Protein AF-A0AAW2M0W0-F1 (afdb_monomer_lite)

Sequence (135 aa):
MVHFWRYSTPFHSDLHIRTLIPFLILWFTWTQRNAAKYRGVPFSTDSIILEVQRHLRTLYAARTLTSTQWKGDLHRAAVMGFIFRRQVPRAPSIVRWLAPSPSWFKLNTDGSSRSTTTLDHISPRRTSPSGWDSL

pLDDT: mean 79.43, std 19.71, range [38.47, 97.62]

Organism: Sesamum radiatum (NCBI:txid300843)

Secondary structure (DSSP, 8-state):
--GGGSSS-S-PPTT-HHHHHHHHHHHHHHHHHHHHHHH-PPP-HHHHHHHHHHHHHHHHHTT-S-TTTTTTTHHHHHHTT--PPPPPPPPPP----PPPPTT------------------------PPP-----

Foldseek 3Di:
DPPPVVPPDPDADPQAVSPVLVVLLVVLQVVQVCCCVPVVDDDDPVVSVVSSLVVVVVCVVVVVDAVRSCVVNVVVCVVSVHDHDPDDPDDDDDDDDDDDPPVDDDDDDDDDDDPPPPPPDDDDDDDDDDDDDDD

Radius of gyration: 28.22 Å; chains: 1; bounding box: 53×82×75 Å

Structure (mmCIF, N/CA/C/O backbone):
data_AF-A0AAW2M0W0-F1
#
_entry.id   AF-A0AAW2M0W0-F1
#
loop_
_atom_site.group_PDB
_atom_site.id
_atom_site.type_symbol
_atom_site.label_atom_id
_atom_site.label_alt_id
_atom_site.label_comp_id
_atom_site.label_asym_id
_atom_site.label_entity_id
_atom_site.label_seq_id
_atom_site.pdbx_PDB_ins_code
_atom_site.Cartn_x
_atom_site.Cartn_y
_atom_site.Cartn_z
_atom_site.occupancy
_atom_site.B_iso_or_equiv
_atom_site.auth_seq_id
_atom_site.auth_comp_id
_atom_site.auth_asym_id
_atom_site.auth_atom_id
_atom_site.pdbx_PDB_model_num
ATOM 1 N N . MET A 1 1 ? -4.189 23.124 0.158 1.00 39.53 1 MET A N 1
ATOM 2 C CA . MET A 1 1 ? -3.010 22.408 -0.386 1.00 39.53 1 MET A CA 1
ATOM 3 C C . MET A 1 1 ? -3.262 20.894 -0.435 1.00 39.53 1 MET A C 1
ATOM 5 O O . MET A 1 1 ? -2.803 20.183 0.442 1.00 39.53 1 MET A O 1
ATOM 9 N N . VAL A 1 2 ? -4.009 20.378 -1.421 1.00 47.56 2 VAL A N 1
ATOM 10 C CA . VAL A 1 2 ? -4.194 18.908 -1.609 1.00 47.56 2 VAL A CA 1
ATOM 11 C C . VAL A 1 2 ? -4.056 18.493 -3.088 1.00 47.56 2 VAL A C 1
ATOM 13 O O . VAL A 1 2 ? -4.060 17.318 -3.432 1.00 47.56 2 VAL A O 1
ATOM 16 N N . HIS A 1 3 ? -3.866 19.457 -3.993 1.00 42.22 3 HIS A N 1
ATOM 17 C CA . HIS A 1 3 ? -3.886 19.218 -5.438 1.00 42.22 3 HIS A CA 1
ATOM 18 C C . HIS A 1 3 ? -2.561 18.693 -6.021 1.00 42.22 3 HIS A C 1
ATOM 20 O O . HIS A 1 3 ? -2.551 18.180 -7.136 1.00 42.22 3 HIS A O 1
ATOM 26 N N . PHE A 1 4 ? -1.449 18.775 -5.281 1.00 46.59 4 PHE A N 1
ATOM 27 C CA . PHE A 1 4 ? -0.119 18.453 -5.818 1.00 46.59 4 PHE A CA 1
ATOM 28 C C . PHE A 1 4 ? 0.132 16.947 -5.994 1.00 46.59 4 PHE A C 1
ATOM 30 O O . PHE A 1 4 ? 0.982 16.541 -6.780 1.00 46.59 4 PHE A O 1
ATOM 37 N N . TRP A 1 5 ? -0.628 16.100 -5.295 1.00 52.06 5 TRP A N 1
ATOM 38 C CA . TRP A 1 5 ? -0.413 14.650 -5.321 1.00 52.06 5 TRP A CA 1
ATOM 39 C C . TRP A 1 5 ? -1.007 13.946 -6.540 1.00 52.06 5 TRP A C 1
ATOM 41 O O . TRP A 1 5 ? -0.588 12.843 -6.875 1.00 52.06 5 TRP A O 1
ATOM 51 N N . ARG A 1 6 ? -1.974 14.577 -7.214 1.00 49.00 6 ARG A N 1
ATOM 52 C CA . ARG A 1 6 ? -2.700 13.966 -8.334 1.00 49.00 6 ARG A CA 1
ATOM 53 C C . ARG A 1 6 ? -1.963 14.068 -9.674 1.00 49.00 6 ARG A C 1
ATOM 55 O O . ARG A 1 6 ? -2.317 13.348 -10.596 1.00 49.00 6 ARG A O 1
ATOM 62 N N . TYR A 1 7 ? -0.947 14.930 -9.776 1.00 45.31 7 TYR A N 1
ATOM 63 C CA . TYR A 1 7 ? -0.298 15.280 -11.049 1.00 45.31 7 TYR A CA 1
ATOM 64 C C . TYR A 1 7 ? 1.106 14.692 -11.253 1.00 45.31 7 TYR A C 1
ATOM 66 O O . TYR A 1 7 ? 1.713 14.930 -12.292 1.00 45.31 7 TYR A O 1
ATOM 74 N N . SER A 1 8 ? 1.650 13.913 -10.312 1.00 47.97 8 SER A N 1
ATOM 75 C CA . SER A 1 8 ? 3.047 13.451 -10.406 1.00 47.97 8 SER A CA 1
ATOM 76 C C . SER A 1 8 ? 3.257 12.162 -11.215 1.00 47.97 8 SER A C 1
ATOM 78 O O . SER A 1 8 ? 4.395 11.716 -11.339 1.00 47.97 8 SER A O 1
ATOM 80 N N . THR A 1 9 ? 2.206 11.510 -11.719 1.00 53.91 9 THR A N 1
ATOM 81 C CA . THR A 1 9 ? 2.320 10.097 -12.128 1.00 53.91 9 THR A CA 1
ATOM 82 C C . THR A 1 9 ? 1.333 9.724 -13.245 1.00 53.91 9 THR A C 1
ATOM 84 O O . THR A 1 9 ? 0.257 9.198 -12.974 1.00 53.91 9 THR A O 1
ATOM 87 N N . PRO A 1 10 ? 1.698 9.932 -14.524 1.00 53.28 10 PRO A N 1
ATOM 88 C CA . PRO A 1 10 ? 0.838 9.635 -15.680 1.00 53.28 10 PRO A CA 1
ATOM 89 C C . PRO A 1 10 ? 0.619 8.134 -15.971 1.00 53.28 10 PRO A C 1
ATOM 91 O O . PRO A 1 10 ? -0.016 7.788 -16.960 1.00 53.28 10 PRO A O 1
ATOM 94 N N . PHE A 1 11 ? 1.115 7.223 -15.123 1.00 52.69 11 PHE A N 1
ATOM 95 C CA . PHE A 1 11 ? 1.057 5.772 -15.344 1.00 52.69 11 PHE A CA 1
ATOM 96 C C . PHE A 1 11 ? 0.764 5.025 -14.037 1.00 52.69 11 PHE A C 1
ATOM 98 O O . PHE A 1 11 ? 1.660 4.400 -13.460 1.00 52.69 11 PHE A O 1
ATOM 105 N N . HIS A 1 12 ? -0.464 5.116 -13.533 1.00 58.16 12 HIS A N 1
ATOM 106 C CA . HIS A 1 12 ? -0.888 4.314 -12.386 1.00 58.16 12 HIS A CA 1
ATOM 107 C C . HIS A 1 12 ? -1.497 2.991 -12.847 1.00 58.16 12 HIS A C 1
ATOM 109 O O . HIS A 1 12 ? -2.337 2.966 -13.738 1.00 58.16 12 HIS A O 1
ATOM 115 N N . SER A 1 13 ? -1.080 1.895 -12.214 1.00 62.47 13 SER A N 1
ATOM 116 C CA . SER A 1 13 ? -1.893 0.682 -12.149 1.00 62.47 13 SER A CA 1
ATOM 117 C C . SER A 1 13 ? -3.166 0.976 -11.353 1.00 62.47 13 SER A C 1
ATOM 119 O O . SER A 1 13 ? -3.109 1.760 -10.396 1.00 62.47 13 SER A O 1
ATOM 121 N N . ASP A 1 14 ? -4.270 0.296 -11.664 1.00 67.75 14 ASP A N 1
ATOM 122 C CA . ASP A 1 14 ? -5.427 0.250 -10.767 1.00 67.75 14 ASP A CA 1
ATOM 123 C C . ASP A 1 14 ? -4.957 -0.094 -9.336 1.00 67.75 14 ASP A C 1
ATOM 125 O O . ASP A 1 14 ? -4.044 -0.909 -9.149 1.00 67.75 14 ASP A O 1
ATOM 129 N N . LEU A 1 15 ? -5.527 0.580 -8.324 1.00 78.38 15 LEU A N 1
ATOM 130 C CA . LEU A 1 15 ? -5.175 0.429 -6.897 1.00 78.38 15 LEU A CA 1
ATOM 131 C C . LEU A 1 15 ? -3.732 0.822 -6.510 1.00 78.38 15 LEU A C 1
ATOM 133 O O . LEU A 1 15 ? -3.101 0.174 -5.674 1.00 78.38 15 LEU A O 1
ATOM 137 N N . HIS A 1 16 ? -3.196 1.914 -7.059 1.00 89.88 16 HIS A N 1
ATOM 138 C CA . HIS A 1 16 ? -1.901 2.441 -6.611 1.00 89.88 16 HIS A CA 1
ATOM 139 C C . HIS A 1 16 ? -1.875 2.728 -5.096 1.00 89.88 16 HIS A C 1
ATOM 141 O O . HIS A 1 16 ? -2.843 3.244 -4.531 1.00 89.88 16 HIS A O 1
ATOM 147 N N . ILE A 1 17 ? -0.744 2.468 -4.429 1.00 92.00 17 ILE A N 1
ATOM 148 C CA . ILE A 1 17 ? -0.633 2.562 -2.964 1.00 92.00 17 ILE A CA 1
ATOM 149 C C . ILE A 1 17 ? -0.965 3.959 -2.420 1.00 92.00 17 ILE A C 1
ATOM 151 O O . ILE A 1 17 ? -1.603 4.106 -1.377 1.00 92.00 17 ILE A O 1
ATOM 155 N N . ARG A 1 18 ? -0.589 4.990 -3.186 1.00 90.81 18 ARG A N 1
ATOM 156 C CA . ARG A 1 18 ? -0.891 6.407 -2.929 1.00 90.81 18 ARG A CA 1
ATOM 157 C C . ARG A 1 18 ? -2.385 6.713 -2.842 1.00 90.81 18 ARG A C 1
ATOM 159 O O . ARG A 1 18 ? -2.776 7.679 -2.200 1.00 90.81 18 ARG A O 1
ATOM 166 N N . THR A 1 19 ? -3.203 5.889 -3.476 1.00 90.19 19 THR A N 1
ATOM 167 C CA . THR A 1 19 ? -4.658 6.001 -3.478 1.00 90.19 19 THR A CA 1
ATOM 168 C C . THR A 1 19 ? -5.261 5.060 -2.439 1.00 90.19 19 THR A C 1
ATOM 170 O O . THR A 1 19 ? -6.111 5.472 -1.657 1.00 90.19 19 THR A O 1
ATOM 173 N N . LEU A 1 20 ? -4.771 3.819 -2.377 1.00 92.00 20 LEU A N 1
ATOM 174 C CA . LEU A 1 20 ? -5.287 2.783 -1.487 1.00 92.00 20 LEU A CA 1
ATOM 175 C C . LEU A 1 20 ? -5.129 3.134 0.001 1.00 92.00 20 LEU A C 1
ATOM 177 O O . LEU A 1 20 ? -6.087 2.992 0.756 1.00 92.00 20 LEU A O 1
ATOM 181 N N . ILE A 1 21 ? -3.954 3.608 0.434 1.00 93.62 21 ILE A N 1
ATOM 182 C CA . ILE A 1 21 ? -3.701 3.898 1.857 1.00 93.62 21 ILE A CA 1
ATOM 183 C C . ILE A 1 21 ? -4.683 4.948 2.410 1.00 93.62 21 ILE A C 1
ATOM 185 O O . ILE A 1 21 ? -5.323 4.657 3.421 1.00 93.62 21 ILE A O 1
ATOM 189 N N . PRO A 1 22 ? -4.871 6.126 1.777 1.00 94.50 22 PRO A N 1
ATOM 190 C CA . PRO A 1 22 ? -5.861 7.099 2.239 1.00 94.50 22 PRO A CA 1
ATOM 191 C C . PRO A 1 22 ? -7.283 6.536 2.339 1.00 94.50 22 PRO A C 1
ATOM 193 O O . PRO A 1 22 ? -7.977 6.819 3.315 1.00 94.50 22 PRO A O 1
ATOM 196 N N . PHE A 1 23 ? -7.708 5.709 1.375 1.00 95.19 23 PHE A N 1
ATOM 197 C CA . PHE A 1 23 ? -9.027 5.073 1.416 1.00 95.19 23 PHE A CA 1
ATOM 198 C C . PHE A 1 23 ? -9.170 4.112 2.598 1.00 95.19 23 PHE A C 1
ATOM 200 O O . PHE A 1 23 ? -10.178 4.168 3.302 1.00 95.19 23 PHE A O 1
ATOM 207 N N . LEU A 1 24 ? -8.159 3.279 2.863 1.00 96.38 24 LEU A N 1
ATOM 208 C CA . LEU A 1 24 ? -8.166 2.375 4.016 1.00 96.38 24 LEU A CA 1
ATOM 209 C C . LEU A 1 24 ? -8.189 3.147 5.340 1.00 96.38 24 LEU A C 1
ATOM 211 O O . LEU A 1 24 ? -8.961 2.799 6.232 1.00 96.38 24 LEU A O 1
ATOM 215 N N . ILE A 1 25 ? -7.402 4.221 5.463 1.00 96.94 25 ILE A N 1
ATOM 216 C CA . ILE A 1 25 ? -7.405 5.076 6.660 1.00 96.94 25 ILE A CA 1
ATOM 217 C C . ILE A 1 25 ? -8.804 5.648 6.898 1.00 96.94 25 ILE A C 1
ATOM 219 O O . ILE A 1 25 ? -9.325 5.545 8.009 1.00 96.94 25 ILE A O 1
ATOM 223 N N . LEU A 1 26 ? -9.436 6.213 5.865 1.00 97.62 26 LEU A N 1
ATOM 224 C CA . LEU A 1 26 ? -10.780 6.777 5.979 1.00 97.62 26 LEU A CA 1
ATOM 225 C C . LEU A 1 26 ? -11.806 5.707 6.376 1.00 97.62 26 LEU A C 1
ATOM 227 O O . LEU A 1 26 ? -12.607 5.928 7.284 1.00 97.62 26 LEU A O 1
ATOM 231 N N . TRP A 1 27 ? -11.743 4.536 5.739 1.00 97.50 27 TRP A N 1
ATOM 232 C CA . TRP A 1 27 ? -12.631 3.409 6.012 1.00 97.50 27 TRP A CA 1
ATOM 233 C C . TRP A 1 27 ? -12.540 2.923 7.464 1.00 97.50 27 TRP A C 1
ATOM 235 O O . TRP A 1 27 ? -13.558 2.815 8.156 1.00 97.50 27 TRP A O 1
ATOM 245 N N . PHE A 1 28 ? -11.331 2.663 7.966 1.00 97.31 28 PHE A N 1
ATOM 246 C CA . PHE A 1 28 ? -11.143 2.168 9.331 1.00 97.31 28 PHE A CA 1
ATOM 247 C C . PHE A 1 28 ? -11.401 3.246 10.387 1.00 97.31 28 PHE A C 1
ATOM 249 O O . PHE A 1 28 ? -11.938 2.934 11.450 1.00 97.31 28 PHE A O 1
ATOM 256 N N . THR A 1 29 ? -11.130 4.517 10.076 1.00 97.12 29 THR A N 1
ATOM 257 C CA . THR A 1 29 ? -11.529 5.648 10.930 1.00 97.12 29 THR A CA 1
ATOM 258 C C . THR A 1 29 ? -13.045 5.709 11.077 1.00 97.12 29 THR A C 1
ATOM 260 O O . THR A 1 29 ? -13.562 5.801 12.191 1.00 97.12 29 THR A O 1
ATOM 263 N N . TRP A 1 30 ? -13.773 5.620 9.961 1.00 97.19 30 TRP A N 1
ATOM 264 C CA . TRP A 1 30 ? -15.233 5.606 9.964 1.00 97.19 30 TRP A CA 1
ATOM 265 C C . TRP A 1 30 ? -15.785 4.404 10.740 1.00 97.19 30 TRP A C 1
ATOM 267 O O . TRP A 1 30 ? -16.664 4.560 11.589 1.00 97.19 30 TRP A O 1
ATOM 277 N N . THR A 1 31 ? -15.211 3.220 10.516 1.00 96.44 31 THR A N 1
ATOM 278 C CA . THR A 1 31 ? -15.613 1.978 11.189 1.00 96.44 31 THR A CA 1
ATOM 279 C C . THR A 1 31 ? -15.442 2.078 12.705 1.00 96.44 31 THR A C 1
ATOM 281 O O . THR A 1 31 ? -16.3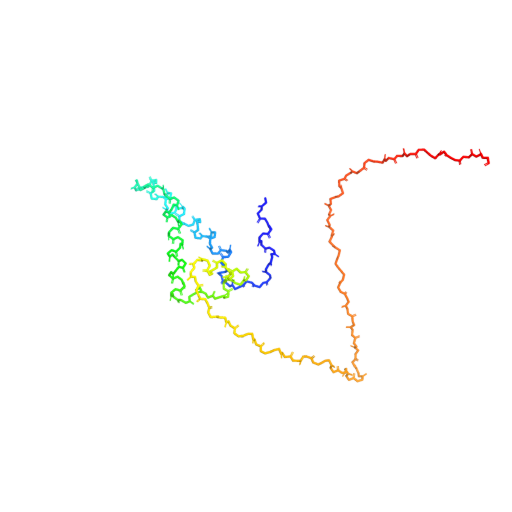81 1.791 13.449 1.00 96.44 31 THR A O 1
ATOM 284 N N . GLN A 1 32 ? -14.283 2.542 13.184 1.00 95.94 32 GLN A N 1
ATOM 285 C CA . GLN A 1 32 ? -14.048 2.704 14.620 1.00 95.94 32 GLN A CA 1
ATOM 286 C C . GLN A 1 32 ? -14.902 3.804 15.240 1.00 95.94 32 GLN A C 1
ATOM 288 O O . GLN A 1 32 ? -15.439 3.615 16.328 1.00 95.94 32 GLN A O 1
ATOM 293 N N . ARG A 1 33 ? -15.095 4.934 14.551 1.00 95.94 33 ARG A N 1
ATOM 294 C CA . ARG A 1 33 ? -15.986 5.997 15.032 1.00 95.94 33 ARG A CA 1
ATOM 295 C C . ARG A 1 33 ? -17.413 5.477 15.230 1.00 95.94 33 ARG A C 1
ATOM 297 O O . ARG A 1 33 ? -18.052 5.811 16.226 1.00 95.94 33 ARG A O 1
ATOM 304 N N . ASN A 1 34 ? -17.907 4.642 14.317 1.00 96.25 34 ASN A N 1
ATOM 305 C CA . ASN A 1 34 ? -19.217 4.008 14.462 1.00 96.25 34 ASN A CA 1
ATOM 306 C C . ASN A 1 34 ? -19.251 2.990 15.605 1.00 96.25 34 ASN A C 1
ATOM 308 O O . ASN A 1 34 ? -20.227 2.954 16.352 1.00 96.25 34 ASN A O 1
ATOM 312 N N . ALA A 1 35 ? -18.196 2.194 15.780 1.00 94.88 35 ALA A N 1
ATOM 313 C CA . ALA A 1 35 ? -18.093 1.273 16.909 1.00 94.88 35 ALA A CA 1
ATOM 314 C C . ALA A 1 35 ? -18.088 2.018 18.257 1.00 94.88 35 ALA A C 1
ATOM 316 O O . ALA A 1 35 ? -18.790 1.610 19.179 1.00 94.88 35 ALA A O 1
ATOM 317 N N . ALA A 1 36 ? -17.394 3.152 18.350 1.00 94.94 36 ALA A N 1
ATOM 318 C CA . ALA A 1 36 ? -17.410 3.999 19.538 1.00 94.94 36 ALA A CA 1
ATOM 319 C C . ALA A 1 36 ? -18.791 4.593 19.813 1.00 94.94 36 ALA A C 1
ATOM 321 O O . ALA A 1 36 ? -19.281 4.525 20.937 1.00 94.94 36 ALA A O 1
ATOM 322 N N . LYS A 1 37 ? -19.461 5.109 18.776 1.00 95.56 37 LYS A N 1
ATOM 323 C CA . LYS A 1 37 ? -20.779 5.734 18.919 1.00 95.56 37 LYS A CA 1
ATOM 324 C C . LYS A 1 37 ? -21.883 4.743 19.297 1.00 95.56 37 LYS A C 1
ATOM 326 O O . LYS A 1 37 ? -22.744 5.086 20.097 1.00 95.56 37 LYS A O 1
ATOM 331 N N . TYR A 1 38 ? -21.893 3.555 18.692 1.00 96.38 38 TYR A N 1
ATOM 332 C CA . TYR A 1 38 ? -23.038 2.638 18.777 1.00 96.38 38 TYR A CA 1
ATOM 333 C C . TYR A 1 38 ? -22.770 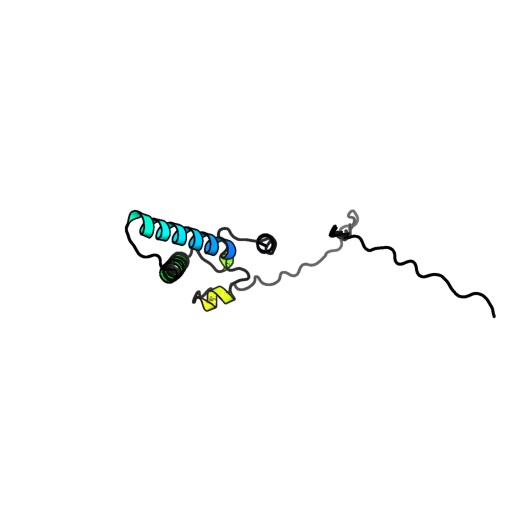1.358 19.573 1.00 96.38 38 TYR A C 1
ATOM 335 O O . TYR A 1 38 ? -23.711 0.632 19.874 1.00 96.38 38 TYR A O 1
ATOM 343 N N . ARG A 1 39 ? -21.507 1.041 19.883 1.00 93.81 39 ARG A N 1
ATOM 344 C CA . ARG A 1 39 ? -21.118 -0.206 20.568 1.00 93.81 39 ARG A CA 1
ATOM 345 C C . ARG A 1 39 ? -20.246 0.029 21.804 1.00 93.81 39 ARG A C 1
ATOM 347 O O . ARG A 1 39 ? -19.818 -0.941 22.416 1.00 93.81 39 ARG A O 1
ATOM 354 N N . GLY A 1 40 ? -19.951 1.286 22.149 1.00 92.06 40 GLY A N 1
ATOM 355 C CA . GLY A 1 40 ? -19.124 1.640 23.309 1.00 92.06 40 GLY A CA 1
ATOM 356 C C . GLY A 1 40 ? -17.660 1.196 23.208 1.00 92.06 40 GLY A C 1
ATOM 357 O O . GLY A 1 40 ? -16.963 1.166 24.217 1.00 92.06 40 GLY A O 1
ATOM 358 N N . VAL A 1 41 ? -17.180 0.834 22.013 1.00 92.50 41 VAL A N 1
ATOM 359 C CA . VAL A 1 41 ? -15.786 0.409 21.806 1.00 92.50 41 VAL A CA 1
ATOM 360 C C . VAL A 1 41 ? -14.877 1.643 21.776 1.00 92.50 41 VAL A C 1
ATOM 362 O O . VAL A 1 41 ? -15.160 2.567 21.015 1.00 92.50 41 VAL A O 1
ATOM 365 N N . PRO A 1 42 ? -13.777 1.696 22.543 1.00 90.69 42 PRO A N 1
ATOM 366 C CA . PRO A 1 42 ? -12.894 2.856 22.540 1.00 90.69 42 PRO A CA 1
ATOM 367 C C . PRO A 1 42 ? -12.266 3.087 21.159 1.00 90.69 42 PRO A C 1
ATOM 369 O O . PRO A 1 42 ? -11.857 2.150 20.474 1.00 90.69 42 PRO A O 1
ATOM 372 N N . PHE A 1 43 ? -12.174 4.356 20.760 1.00 94.88 43 PHE A N 1
ATOM 373 C CA . PHE A 1 43 ? -11.479 4.761 19.541 1.00 94.88 43 PHE A CA 1
ATOM 374 C C . PHE A 1 43 ? -9.964 4.729 19.773 1.00 94.88 43 PHE A C 1
ATOM 376 O O . PHE A 1 43 ? -9.478 5.337 20.726 1.00 94.88 43 PHE A O 1
ATOM 383 N N . SER A 1 44 ? -9.214 4.066 18.890 1.00 95.12 44 SER A N 1
ATOM 384 C CA . SER A 1 44 ? -7.754 3.994 18.967 1.00 95.12 44 SER A CA 1
ATOM 385 C C . SER A 1 44 ? -7.103 4.134 17.594 1.00 95.12 44 SER A C 1
ATOM 387 O O . SER A 1 44 ? -7.316 3.322 16.687 1.00 95.12 44 SER A O 1
ATOM 389 N N . THR A 1 45 ? -6.246 5.148 17.462 1.00 95.00 45 THR A N 1
ATOM 390 C CA . THR A 1 45 ? -5.443 5.385 16.255 1.00 95.00 45 THR A CA 1
ATOM 391 C C . THR A 1 45 ? -4.486 4.226 15.980 1.00 95.00 45 THR A C 1
ATOM 393 O O . THR A 1 45 ? -4.352 3.816 14.829 1.00 95.00 45 THR A O 1
ATOM 396 N N . ASP A 1 46 ? -3.887 3.633 17.017 1.00 96.62 46 ASP A N 1
ATOM 397 C CA . ASP A 1 46 ? -2.992 2.479 16.867 1.00 96.62 46 ASP A CA 1
ATOM 398 C C . ASP A 1 46 ? -3.732 1.278 16.282 1.00 96.62 46 ASP A C 1
ATOM 400 O O . ASP A 1 46 ? -3.227 0.589 15.393 1.00 96.62 46 ASP A O 1
ATOM 404 N N . SER A 1 47 ? -4.977 1.067 16.713 1.00 95.06 47 SER A N 1
ATOM 405 C CA . SER A 1 47 ? -5.831 0.030 16.144 1.00 95.06 47 SER A CA 1
ATOM 406 C C . SER A 1 47 ? -6.151 0.305 14.669 1.00 95.06 47 SER A C 1
ATOM 408 O O . SER A 1 47 ? -6.165 -0.632 13.879 1.00 95.06 47 SER A O 1
ATOM 410 N N . ILE A 1 48 ? -6.338 1.566 14.254 1.00 96.69 48 ILE A N 1
ATOM 411 C CA . ILE A 1 48 ? -6.522 1.916 12.830 1.00 96.69 48 ILE A CA 1
ATOM 412 C C . ILE A 1 48 ? -5.261 1.579 12.030 1.00 96.69 48 ILE A C 1
ATOM 414 O O . ILE A 1 48 ? -5.355 0.946 10.980 1.00 96.69 48 ILE A O 1
ATOM 418 N N . ILE A 1 49 ? -4.082 1.973 12.523 1.00 96.06 49 ILE A N 1
ATOM 419 C CA . ILE A 1 49 ? -2.798 1.691 11.864 1.00 96.06 49 ILE A CA 1
ATOM 420 C C . ILE A 1 49 ? -2.614 0.180 11.694 1.00 96.06 49 ILE A C 1
ATOM 422 O O . ILE A 1 49 ? -2.264 -0.280 10.604 1.00 96.06 49 ILE A O 1
ATOM 426 N N . LEU A 1 50 ? -2.897 -0.594 12.742 1.00 96.19 50 LEU A N 1
ATOM 427 C CA . LEU A 1 50 ? -2.787 -2.047 12.721 1.00 96.19 50 LEU A CA 1
ATOM 428 C C . LEU A 1 50 ? -3.752 -2.686 11.713 1.00 96.19 50 LEU A C 1
ATOM 430 O O . LEU A 1 50 ? -3.343 -3.576 10.972 1.00 96.19 50 LEU A O 1
ATOM 434 N N . GLU A 1 51 ? -5.001 -2.224 11.640 1.00 97.12 51 GLU A N 1
ATOM 435 C CA . GLU A 1 51 ? -5.983 -2.712 10.663 1.00 97.12 51 GLU A CA 1
ATOM 436 C C . GLU A 1 51 ? -5.575 -2.388 9.221 1.00 97.12 51 GLU A C 1
ATOM 438 O O . GLU A 1 51 ? -5.628 -3.260 8.352 1.00 97.12 51 GLU A O 1
ATOM 443 N N . VAL A 1 52 ? -5.061 -1.180 8.962 1.00 97.12 52 VAL A N 1
ATOM 444 C CA . VAL A 1 52 ? -4.503 -0.822 7.648 1.00 97.12 52 VAL A CA 1
ATOM 445 C C . VAL A 1 52 ? -3.341 -1.752 7.290 1.00 97.12 52 VAL A C 1
ATOM 447 O O . VAL A 1 52 ? -3.317 -2.317 6.196 1.00 97.12 52 VAL A O 1
ATOM 450 N N . GLN A 1 53 ? -2.393 -1.963 8.208 1.00 96.25 53 GLN A N 1
ATOM 451 C CA . GLN A 1 53 ? -1.252 -2.855 7.982 1.00 96.25 53 GLN A CA 1
ATOM 452 C C . GLN A 1 53 ? -1.688 -4.304 7.742 1.00 96.25 53 GLN A C 1
ATOM 454 O O . GLN A 1 53 ? -1.180 -4.948 6.822 1.00 96.25 53 GLN A O 1
ATOM 459 N N . ARG A 1 54 ? -2.638 -4.818 8.533 1.00 96.88 54 ARG A N 1
ATOM 460 C CA . ARG A 1 54 ? -3.222 -6.156 8.354 1.00 96.88 54 ARG A CA 1
ATOM 461 C C . ARG A 1 54 ? -3.853 -6.289 6.978 1.00 96.88 54 ARG A C 1
ATOM 463 O O . ARG A 1 54 ? -3.541 -7.237 6.266 1.00 96.88 54 ARG A O 1
ATOM 470 N N . HIS A 1 55 ? -4.662 -5.316 6.568 1.00 96.69 55 HIS A N 1
ATOM 471 C CA . HIS A 1 55 ? -5.325 -5.342 5.271 1.00 96.69 55 HIS A CA 1
ATOM 472 C C . HIS A 1 55 ? -4.318 -5.340 4.111 1.00 96.69 55 HIS A C 1
ATOM 474 O O . HIS A 1 55 ? -4.422 -6.156 3.196 1.00 96.69 55 HIS A O 1
ATOM 480 N N . LEU A 1 56 ? -3.283 -4.493 4.176 1.00 96.06 56 LEU A N 1
ATOM 481 C CA . LEU A 1 56 ? -2.207 -4.481 3.180 1.00 96.06 56 LEU A CA 1
ATOM 482 C C . LEU A 1 56 ? -1.452 -5.818 3.125 1.00 96.06 56 LEU A C 1
ATOM 484 O O . LEU A 1 56 ? -1.152 -6.306 2.035 1.00 96.06 56 LEU A O 1
ATOM 488 N N . ARG A 1 57 ? -1.178 -6.442 4.278 1.00 96.06 57 ARG A N 1
ATOM 489 C CA . ARG A 1 57 ? -0.549 -7.772 4.348 1.00 96.06 57 ARG A CA 1
ATOM 490 C C . ARG A 1 57 ? -1.430 -8.858 3.744 1.00 96.06 57 ARG A C 1
ATOM 492 O O . ARG A 1 57 ? -0.908 -9.701 3.023 1.00 96.06 57 ARG A O 1
ATOM 499 N N . THR A 1 58 ? -2.740 -8.814 3.969 1.00 96.50 58 THR A N 1
ATOM 500 C CA . THR A 1 58 ? -3.691 -9.740 3.343 1.00 96.50 58 THR A CA 1
ATOM 501 C C . THR A 1 58 ? -3.687 -9.593 1.824 1.00 96.50 58 THR A C 1
ATOM 503 O O . THR A 1 58 ? -3.570 -10.591 1.118 1.00 96.50 58 THR A O 1
ATOM 506 N N . LEU A 1 59 ? -3.729 -8.362 1.300 1.00 94.62 59 LEU A N 1
ATOM 507 C CA . LEU A 1 59 ? -3.658 -8.113 -0.146 1.00 94.62 59 LEU A CA 1
ATOM 508 C C . LEU A 1 59 ? -2.330 -8.573 -0.757 1.00 94.62 59 LEU A C 1
ATOM 510 O O . LEU A 1 59 ? -2.300 -9.080 -1.879 1.00 94.62 59 LEU A O 1
ATOM 514 N N . TYR A 1 60 ? -1.232 -8.404 -0.023 1.00 94.56 60 TYR A N 1
ATOM 515 C CA . TYR A 1 60 ? 0.081 -8.895 -0.424 1.00 94.56 60 TYR A CA 1
ATOM 516 C C . TYR A 1 60 ? 0.132 -10.431 -0.447 1.00 94.56 60 TYR A C 1
ATOM 518 O O . TYR A 1 60 ? 0.551 -11.015 -1.446 1.00 94.56 60 TYR A O 1
ATOM 526 N N . ALA A 1 61 ? -0.363 -11.094 0.602 1.00 94.88 61 ALA A N 1
ATOM 527 C CA . ALA A 1 61 ? -0.441 -12.553 0.677 1.00 94.88 61 ALA A CA 1
ATOM 528 C C . ALA A 1 61 ? -1.337 -13.146 -0.426 1.00 94.88 61 ALA A C 1
ATOM 530 O O . ALA A 1 61 ? -0.993 -14.166 -1.021 1.00 94.88 61 ALA A O 1
ATOM 531 N N . ALA A 1 62 ? -2.434 -12.461 -0.763 1.00 94.88 62 ALA A N 1
ATOM 532 C CA . ALA A 1 62 ? -3.334 -12.813 -1.861 1.00 94.88 62 ALA A CA 1
ATOM 533 C C . ALA A 1 62 ? -2.757 -12.526 -3.262 1.00 94.88 62 ALA A C 1
ATOM 535 O O . ALA A 1 62 ? -3.404 -12.825 -4.261 1.00 94.88 62 ALA A O 1
ATOM 536 N N . ARG A 1 63 ? -1.544 -11.957 -3.358 1.00 91.00 63 ARG A N 1
ATOM 537 C CA . ARG A 1 63 ? -0.878 -11.539 -4.608 1.00 91.00 63 ARG A CA 1
ATOM 538 C C . ARG A 1 63 ? -1.622 -10.462 -5.408 1.00 91.00 63 ARG A C 1
ATOM 540 O O . ARG A 1 63 ? -1.284 -10.225 -6.564 1.00 91.00 63 ARG A O 1
ATOM 547 N N . THR A 1 64 ? -2.573 -9.764 -4.791 1.00 90.94 64 THR A N 1
ATOM 548 C CA . THR A 1 64 ? -3.274 -8.614 -5.389 1.00 90.94 64 THR A CA 1
ATOM 549 C C . THR A 1 64 ? -2.414 -7.354 -5.331 1.00 90.94 64 THR A C 1
ATOM 551 O O . THR A 1 64 ? -2.436 -6.531 -6.244 1.00 90.94 64 THR A O 1
ATOM 554 N N . LEU A 1 65 ? -1.628 -7.204 -4.260 1.00 90.81 65 LEU A N 1
ATOM 555 C CA . LEU A 1 65 ? -0.699 -6.093 -4.085 1.00 90.81 65 LEU A CA 1
ATOM 556 C C . LEU A 1 65 ? 0.702 -6.502 -4.557 1.00 90.81 65 LEU A C 1
ATOM 558 O O . LEU A 1 65 ? 1.440 -7.176 -3.839 1.00 90.81 65 LEU A O 1
ATOM 562 N N . THR A 1 66 ? 1.071 -6.090 -5.768 1.00 90.62 66 THR A N 1
ATOM 563 C CA . THR A 1 66 ? 2.357 -6.407 -6.411 1.00 90.62 66 THR A CA 1
ATOM 564 C C . THR A 1 66 ? 3.250 -5.169 -6.514 1.00 90.62 66 THR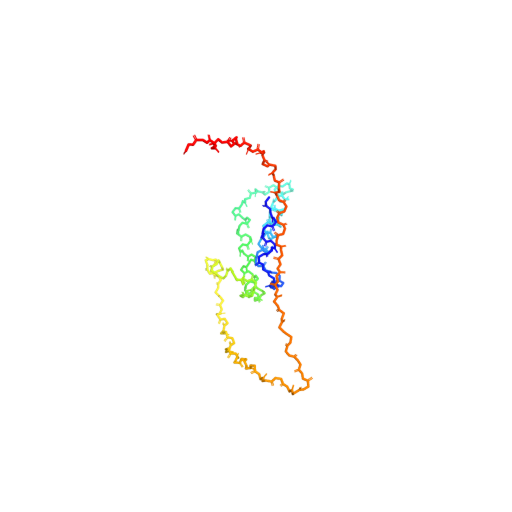 A C 1
ATOM 566 O O . THR A 1 66 ? 2.833 -4.060 -6.188 1.00 90.62 66 THR A O 1
ATOM 569 N N . SER A 1 67 ? 4.482 -5.314 -7.015 1.00 90.06 67 SER A N 1
ATOM 570 C CA . SER A 1 67 ? 5.411 -4.184 -7.189 1.00 90.06 67 SER A CA 1
ATOM 571 C C . SER A 1 67 ? 4.872 -3.058 -8.075 1.00 90.06 67 SER A C 1
ATOM 573 O O . SER A 1 67 ? 5.363 -1.935 -7.985 1.00 90.06 67 SER A O 1
ATOM 575 N N . THR A 1 68 ? 3.891 -3.335 -8.941 1.00 88.25 68 THR A N 1
ATOM 576 C CA . THR A 1 68 ? 3.308 -2.332 -9.844 1.00 88.25 68 THR A CA 1
ATOM 577 C C . THR A 1 68 ? 2.512 -1.277 -9.077 1.00 88.25 68 THR A C 1
ATOM 579 O O . THR A 1 68 ? 2.678 -0.089 -9.349 1.00 88.25 68 THR A O 1
ATOM 582 N N . GLN A 1 69 ? 1.755 -1.678 -8.049 1.00 90.38 69 GLN A N 1
ATOM 583 C CA . GLN A 1 69 ? 1.008 -0.763 -7.178 1.00 90.38 69 GLN A CA 1
ATOM 584 C C . GLN A 1 69 ? 1.914 0.120 -6.306 1.00 90.38 69 GLN A C 1
ATOM 586 O O . GLN A 1 69 ? 1.457 1.133 -5.777 1.00 90.38 69 GLN A O 1
ATOM 591 N N . TRP A 1 70 ? 3.191 -0.247 -6.174 1.00 89.94 70 TRP A N 1
ATOM 592 C CA . TRP A 1 70 ? 4.220 0.479 -5.423 1.00 89.94 70 TRP A CA 1
ATOM 593 C C . TRP A 1 70 ? 5.217 1.211 -6.330 1.00 89.94 70 TRP A C 1
ATOM 595 O O . TRP A 1 70 ? 6.303 1.586 -5.880 1.00 89.94 70 TRP A O 1
ATOM 605 N N . LYS A 1 71 ? 4.909 1.396 -7.619 1.00 87.25 71 LYS A N 1
ATOM 606 C CA . LYS A 1 71 ? 5.817 2.053 -8.567 1.00 87.25 71 LYS A CA 1
ATOM 607 C C . LYS A 1 71 ? 6.179 3.464 -8.081 1.00 87.25 71 LYS A C 1
ATOM 609 O O . LYS A 1 71 ? 5.318 4.305 -7.873 1.00 87.25 71 LYS A O 1
ATOM 614 N N . GLY A 1 72 ? 7.477 3.723 -7.907 1.00 86.25 72 GLY A N 1
ATOM 615 C CA . GLY A 1 72 ? 7.984 4.985 -7.347 1.00 86.25 72 GLY A CA 1
ATOM 616 C C . GLY A 1 72 ? 7.986 5.061 -5.813 1.00 86.25 72 GLY A C 1
ATOM 617 O O . GLY A 1 72 ? 8.565 5.990 -5.263 1.00 86.25 72 GLY A O 1
ATOM 618 N N . ASP A 1 73 ? 7.419 4.068 -5.120 1.00 89.88 73 ASP A N 1
ATOM 619 C CA . ASP A 1 73 ? 7.339 3.984 -3.654 1.00 89.88 73 ASP A CA 1
ATOM 620 C C . ASP A 1 73 ? 7.878 2.643 -3.098 1.00 89.88 73 ASP A C 1
ATOM 622 O O . ASP A 1 73 ? 7.643 2.303 -1.939 1.00 89.88 73 ASP A O 1
ATOM 626 N N . LEU A 1 74 ? 8.637 1.875 -3.892 1.00 90.31 74 LEU A N 1
ATOM 627 C CA . LEU A 1 74 ? 9.166 0.555 -3.503 1.00 90.31 74 LEU A CA 1
ATOM 628 C C . LEU A 1 74 ? 10.007 0.582 -2.218 1.00 90.31 74 LEU A C 1
ATOM 630 O O . LEU A 1 74 ? 9.933 -0.352 -1.423 1.00 90.31 74 LEU A O 1
ATOM 634 N N . HIS A 1 75 ? 10.766 1.656 -1.978 1.00 90.56 75 HIS A N 1
ATOM 635 C CA . HIS A 1 75 ? 11.532 1.811 -0.738 1.00 90.56 75 HIS A CA 1
ATOM 636 C C . HIS A 1 75 ? 10.620 1.826 0.500 1.00 90.56 75 HIS A C 1
ATOM 638 O O . HIS A 1 75 ? 10.924 1.180 1.499 1.00 90.56 75 HIS A O 1
ATOM 644 N N . ARG A 1 76 ? 9.454 2.483 0.417 1.00 91.38 76 ARG A N 1
ATOM 645 C CA . ARG A 1 76 ? 8.466 2.495 1.509 1.00 91.38 76 ARG A CA 1
ATOM 646 C C . ARG A 1 76 ? 7.885 1.106 1.742 1.00 91.38 76 ARG A C 1
ATOM 648 O O . ARG A 1 76 ? 7.668 0.717 2.884 1.00 91.38 76 ARG A O 1
ATOM 655 N N . ALA A 1 77 ? 7.660 0.357 0.665 1.00 93.19 77 ALA A N 1
ATOM 656 C CA . ALA A 1 77 ? 7.193 -1.016 0.764 1.00 93.19 77 ALA A CA 1
ATOM 657 C C . ALA A 1 77 ? 8.200 -1.905 1.510 1.00 93.19 77 ALA A C 1
ATOM 659 O O . ALA A 1 77 ? 7.807 -2.659 2.396 1.00 93.19 77 ALA A O 1
ATOM 660 N N . ALA A 1 78 ? 9.495 -1.750 1.211 1.00 92.31 78 ALA A N 1
ATOM 661 C CA . ALA A 1 78 ? 10.567 -2.475 1.887 1.00 92.31 78 ALA A CA 1
ATOM 662 C C . ALA A 1 78 ? 10.637 -2.146 3.388 1.00 92.31 78 ALA A C 1
ATOM 664 O O . ALA A 1 78 ? 10.733 -3.060 4.201 1.00 92.31 78 ALA A O 1
ATOM 665 N N . VAL A 1 79 ? 10.503 -0.867 3.769 1.00 93.38 79 VAL A N 1
ATOM 666 C CA . VAL A 1 79 ? 10.430 -0.445 5.185 1.00 93.38 79 VAL A CA 1
ATOM 667 C C . VAL A 1 79 ? 9.237 -1.085 5.909 1.00 93.38 79 VAL A C 1
ATOM 669 O O . VAL A 1 79 ? 9.3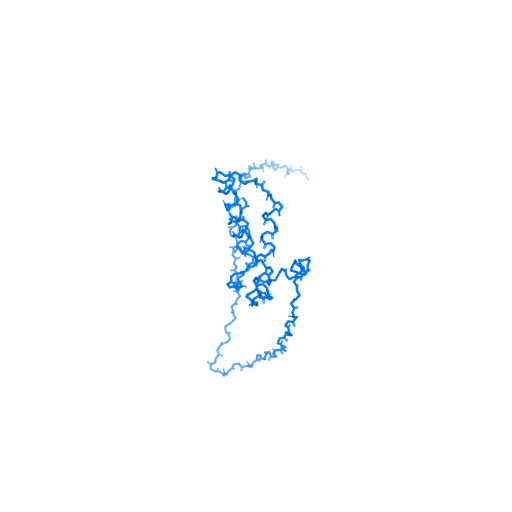32 -1.420 7.084 1.00 93.38 79 VAL A O 1
ATOM 672 N N . MET A 1 80 ? 8.125 -1.316 5.206 1.00 90.56 80 MET A N 1
ATOM 673 C CA . MET A 1 80 ? 6.955 -2.029 5.739 1.00 90.56 80 MET A CA 1
ATOM 674 C C . MET A 1 80 ? 7.082 -3.564 5.712 1.00 90.56 80 MET A C 1
ATOM 676 O O . MET A 1 80 ? 6.149 -4.256 6.124 1.00 90.56 80 MET A O 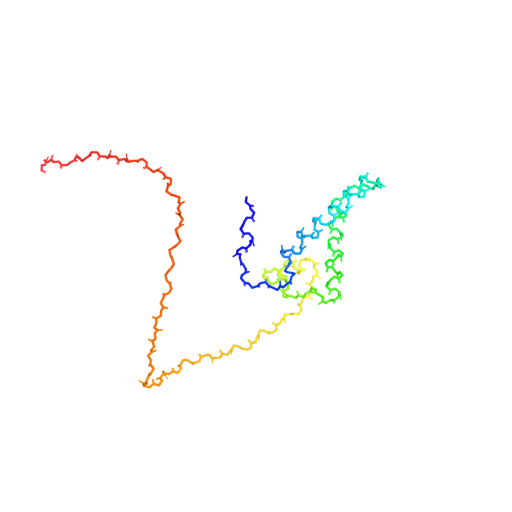1
ATOM 680 N N . GLY A 1 81 ? 8.213 -4.104 5.249 1.00 92.75 81 GLY A N 1
ATOM 681 C CA . GLY A 1 81 ? 8.478 -5.542 5.187 1.00 92.75 81 GLY A CA 1
ATOM 682 C C . GLY A 1 81 ? 7.914 -6.248 3.950 1.00 92.75 81 GLY A C 1
ATOM 683 O O . GLY A 1 81 ? 7.875 -7.477 3.918 1.00 92.75 81 GLY A O 1
ATOM 684 N N . PHE A 1 82 ? 7.477 -5.512 2.923 1.00 94.25 82 PHE A N 1
ATOM 685 C CA . PHE A 1 82 ? 7.047 -6.106 1.656 1.00 94.25 82 PHE A CA 1
ATOM 686 C C . PHE A 1 82 ? 8.250 -6.375 0.751 1.00 94.25 82 PHE A C 1
ATOM 688 O O . PHE A 1 82 ? 9.006 -5.463 0.411 1.00 94.25 82 PHE A O 1
ATOM 695 N N . ILE A 1 83 ? 8.408 -7.631 0.328 1.00 92.25 83 ILE A N 1
ATOM 696 C CA . ILE A 1 83 ? 9.538 -8.073 -0.494 1.00 92.25 83 ILE A CA 1
ATOM 697 C C . ILE A 1 83 ? 9.039 -8.397 -1.896 1.00 92.25 83 ILE A C 1
ATOM 699 O O . ILE A 1 83 ? 8.469 -9.454 -2.154 1.00 92.25 83 ILE A O 1
ATOM 703 N N . PHE A 1 84 ? 9.307 -7.504 -2.841 1.00 89.75 84 PHE A N 1
ATOM 704 C CA . PHE A 1 84 ? 8.997 -7.758 -4.241 1.00 89.75 84 PHE A CA 1
ATOM 705 C C . PHE A 1 84 ? 10.226 -8.257 -4.988 1.00 89.75 84 PHE A C 1
ATOM 707 O O . PHE A 1 84 ? 11.317 -7.700 -4.864 1.00 89.75 84 PHE A O 1
ATOM 714 N N . ARG A 1 85 ? 10.044 -9.279 -5.829 1.00 83.62 85 ARG A N 1
ATOM 715 C CA . ARG A 1 85 ? 11.083 -9.663 -6.786 1.00 83.62 85 ARG A CA 1
ATOM 716 C C . ARG A 1 85 ? 11.305 -8.504 -7.749 1.00 83.62 85 ARG A C 1
ATOM 718 O O . ARG A 1 85 ? 10.358 -8.022 -8.371 1.00 83.62 85 ARG A O 1
ATOM 725 N N . ARG A 1 86 ? 12.560 -8.072 -7.887 1.00 72.31 86 ARG A N 1
ATOM 726 C CA . ARG A 1 86 ? 12.933 -7.083 -8.897 1.00 72.31 86 ARG A CA 1
ATOM 727 C C . ARG A 1 86 ? 12.599 -7.668 -10.264 1.00 72.31 86 ARG A C 1
ATOM 729 O O . ARG A 1 86 ? 13.167 -8.689 -10.646 1.00 72.31 86 ARG A O 1
ATOM 736 N N . GLN A 1 87 ? 11.675 -7.040 -10.987 1.00 70.25 87 GLN A N 1
ATOM 737 C CA . GLN A 1 87 ? 11.471 -7.395 -12.385 1.00 70.25 87 GLN A CA 1
ATOM 738 C C . GLN A 1 87 ? 12.761 -7.066 -13.132 1.00 70.25 87 GLN A C 1
ATOM 740 O O . GLN A 1 87 ? 13.285 -5.955 -13.023 1.00 70.25 87 GLN A O 1
ATOM 745 N N . VAL A 1 88 ? 13.313 -8.057 -13.828 1.00 74.19 88 VAL A N 1
ATOM 746 C CA . VAL A 1 88 ? 14.465 -7.837 -14.699 1.00 74.19 88 VAL A CA 1
ATOM 747 C C . VAL A 1 88 ? 13.999 -6.857 -15.778 1.00 74.19 88 VAL A C 1
ATOM 749 O O . VAL A 1 88 ? 12.991 -7.142 -16.433 1.00 74.19 88 VAL A O 1
ATOM 752 N N . PRO A 1 89 ? 14.649 -5.686 -15.933 1.00 71.12 89 PRO A N 1
ATOM 753 C CA . PRO A 1 89 ? 14.290 -4.773 -17.001 1.00 71.12 89 PRO A CA 1
ATOM 754 C C . PRO A 1 89 ? 14.369 -5.528 -18.322 1.00 71.12 89 PRO A C 1
ATOM 756 O O . PRO A 1 89 ? 15.299 -6.310 -18.539 1.00 71.12 89 PRO A O 1
ATOM 759 N N . ARG A 1 90 ? 13.394 -5.305 -19.205 1.00 76.00 90 ARG A N 1
ATOM 760 C CA . ARG A 1 90 ? 13.482 -5.834 -20.564 1.00 76.00 90 ARG A CA 1
ATOM 761 C C . ARG A 1 90 ? 14.796 -5.335 -21.165 1.00 76.00 90 ARG A C 1
ATOM 763 O O . ARG A 1 90 ? 15.137 -4.166 -20.973 1.00 76.00 90 ARG A O 1
ATOM 770 N N . ALA A 1 91 ? 15.534 -6.217 -21.837 1.00 82.88 91 ALA A N 1
ATOM 771 C CA . ALA A 1 91 ? 16.777 -5.825 -22.486 1.00 82.88 91 ALA A CA 1
ATOM 772 C C . ALA A 1 91 ? 16.509 -4.598 -23.377 1.00 82.88 91 ALA A C 1
ATOM 774 O O . ALA A 1 91 ? 15.481 -4.577 -24.066 1.00 82.88 91 ALA A O 1
ATOM 775 N N . PRO A 1 92 ? 17.367 -3.565 -23.329 1.00 81.44 92 PRO A N 1
ATOM 776 C CA . PRO A 1 92 ? 17.175 -2.386 -24.155 1.00 81.44 92 PRO A CA 1
ATOM 777 C C . PRO A 1 92 ? 17.121 -2.815 -25.623 1.00 81.44 92 PRO A C 1
ATOM 779 O O . PRO A 1 92 ? 18.012 -3.507 -26.112 1.00 81.44 92 PRO A O 1
ATOM 782 N N . SER A 1 93 ? 16.062 -2.426 -26.327 1.00 83.94 93 SER A N 1
ATOM 783 C CA . SER A 1 93 ? 15.987 -2.605 -27.773 1.00 83.94 93 SER A CA 1
ATOM 784 C C . SER A 1 93 ? 16.716 -1.451 -28.447 1.00 83.94 93 SER A C 1
ATOM 786 O O . SER A 1 93 ? 16.390 -0.288 -28.199 1.00 83.94 93 SER A O 1
ATOM 788 N N . ILE A 1 94 ? 17.676 -1.757 -29.317 1.00 86.88 94 ILE A N 1
ATOM 789 C CA . ILE A 1 94 ? 18.318 -0.742 -30.152 1.00 86.88 94 ILE A CA 1
ATOM 790 C C . ILE A 1 94 ? 17.287 -0.256 -31.172 1.00 86.88 94 ILE A C 1
ATOM 792 O O . ILE A 1 94 ? 16.881 -1.001 -32.061 1.00 86.88 94 ILE A O 1
ATOM 796 N N . VAL A 1 95 ? 16.870 1.001 -31.045 1.00 87.00 95 VAL A N 1
ATOM 797 C CA . VAL A 1 95 ? 16.080 1.683 -32.072 1.00 87.00 95 VAL A CA 1
ATOM 798 C C . VAL A 1 95 ? 17.058 2.329 -33.044 1.00 87.00 95 VAL A C 1
ATOM 800 O O . VAL A 1 95 ? 17.848 3.189 -32.659 1.00 87.00 95 VAL A O 1
ATOM 803 N N . ARG A 1 96 ? 17.023 1.904 -34.309 1.00 89.12 96 ARG A N 1
ATOM 804 C CA . ARG A 1 96 ? 17.791 2.524 -35.391 1.00 89.12 96 ARG A CA 1
ATOM 805 C C . ARG A 1 96 ? 16.854 3.365 -36.244 1.00 89.12 96 ARG A C 1
ATOM 807 O O . ARG A 1 96 ? 15.876 2.848 -36.777 1.00 89.12 96 ARG A O 1
ATOM 814 N N . TRP A 1 97 ? 17.199 4.633 -36.424 1.00 84.25 97 TRP A N 1
ATOM 815 C CA . TRP A 1 97 ? 16.576 5.464 -37.445 1.00 84.25 97 TRP A CA 1
ATOM 816 C C . TRP A 1 97 ? 17.136 5.067 -38.807 1.00 84.25 97 TRP A C 1
ATOM 818 O O . TRP A 1 97 ? 18.323 5.248 -39.073 1.00 84.25 97 TRP A O 1
ATOM 828 N N . LEU A 1 98 ? 16.288 4.480 -39.646 1.00 89.19 98 LEU A N 1
ATOM 829 C CA . LEU A 1 98 ? 16.602 4.271 -41.053 1.00 89.19 98 LEU A CA 1
ATOM 830 C C . LEU A 1 98 ? 16.264 5.544 -41.825 1.00 89.19 98 LEU A C 1
ATOM 832 O O . LEU A 1 98 ? 15.309 6.247 -41.483 1.00 89.19 98 LEU A O 1
ATOM 836 N N . ALA A 1 99 ? 17.051 5.839 -42.859 1.00 88.06 99 ALA A N 1
ATOM 837 C CA . ALA A 1 99 ? 16.715 6.919 -43.771 1.00 88.06 99 ALA A CA 1
ATOM 838 C C . ALA A 1 99 ? 15.343 6.622 -44.413 1.00 88.06 99 ALA A C 1
ATOM 840 O O . ALA A 1 99 ? 15.119 5.490 -44.856 1.00 88.06 99 ALA A O 1
ATOM 841 N N . PRO A 1 100 ? 14.414 7.593 -44.431 1.00 86.94 100 PRO A N 1
ATOM 842 C CA . PRO A 1 100 ? 13.126 7.407 -45.079 1.00 86.94 100 PRO A CA 1
ATOM 843 C C . PRO A 1 100 ? 13.318 7.234 -46.592 1.00 86.94 100 PRO A C 1
ATOM 845 O O . PRO A 1 100 ? 14.288 7.728 -47.167 1.00 86.94 100 PRO A O 1
ATOM 848 N N . SER A 1 101 ? 12.403 6.509 -47.241 1.00 89.94 101 SER A N 1
ATOM 849 C CA . SER A 1 101 ? 12.466 6.326 -48.696 1.00 89.94 101 SER A CA 1
ATOM 850 C C . SER A 1 101 ? 12.288 7.665 -49.439 1.00 89.94 101 SER A C 1
ATOM 852 O O . SER A 1 101 ? 11.713 8.592 -48.867 1.00 89.94 101 SER A O 1
ATOM 854 N N . PRO A 1 102 ? 12.741 7.792 -50.701 1.00 88.69 102 PRO A N 1
ATOM 855 C CA . PRO A 1 102 ? 12.816 9.082 -51.402 1.00 88.69 102 PRO A CA 1
ATOM 856 C C . PRO A 1 102 ? 11.495 9.863 -51.523 1.00 88.69 102 PRO A C 1
ATOM 858 O O . PRO A 1 102 ? 11.522 11.067 -51.749 1.00 88.69 102 PRO A O 1
ATOM 861 N N . SER A 1 103 ? 10.343 9.205 -51.372 1.00 90.31 103 SER A N 1
ATOM 862 C CA . SER A 1 103 ? 9.008 9.818 -51.412 1.00 90.31 103 SER A CA 1
ATOM 863 C C . SER A 1 103 ? 8.490 10.307 -50.050 1.00 90.31 103 SER A C 1
ATOM 865 O O . SER A 1 103 ? 7.350 10.755 -49.955 1.00 90.31 103 SER A O 1
ATOM 867 N N . TRP A 1 104 ? 9.297 10.211 -48.991 1.00 87.69 104 TRP A N 1
ATOM 868 C CA . TRP A 1 104 ? 8.901 10.540 -47.622 1.00 87.69 104 TRP A CA 1
ATOM 869 C C . TRP A 1 104 ? 9.676 11.740 -47.084 1.00 87.69 104 TRP A C 1
ATOM 871 O O . TRP A 1 104 ? 10.896 11.831 -47.209 1.00 87.69 104 TRP A O 1
ATOM 881 N N . PHE A 1 105 ? 8.964 12.631 -46.398 1.00 81.69 105 PHE A N 1
ATOM 882 C CA . PHE A 1 105 ? 9.539 13.822 -45.780 1.00 81.69 105 PHE A CA 1
ATOM 883 C C . PHE A 1 105 ? 9.704 13.623 -44.269 1.00 81.69 105 PHE A C 1
ATOM 885 O O . PHE A 1 105 ? 8.788 13.169 -43.583 1.00 81.69 105 PHE A O 1
ATOM 892 N N . LYS A 1 106 ? 10.874 13.989 -43.729 1.00 83.94 106 LYS A N 1
ATOM 893 C CA . LYS A 1 106 ? 11.112 14.036 -42.280 1.00 83.94 106 LYS A CA 1
ATOM 894 C C . LYS A 1 106 ? 10.547 15.342 -41.723 1.00 83.94 106 LYS A C 1
ATOM 896 O O . LYS A 1 106 ? 11.176 16.389 -41.853 1.00 83.94 106 LYS A O 1
ATOM 901 N N . LEU A 1 107 ? 9.390 15.276 -41.074 1.00 84.75 107 LEU A N 1
ATOM 902 C CA . LEU A 1 107 ? 8.859 16.398 -40.307 1.00 84.75 107 LEU A CA 1
ATOM 903 C C . LEU A 1 107 ? 9.508 16.407 -38.918 1.00 84.75 107 LEU A C 1
ATOM 905 O O . LEU A 1 107 ? 9.257 15.519 -38.107 1.00 84.75 107 LEU A O 1
ATOM 909 N N . ASN A 1 108 ? 10.360 17.395 -38.649 1.00 86.44 108 ASN A N 1
ATOM 910 C CA . ASN A 1 108 ? 10.817 17.665 -37.288 1.00 86.44 108 ASN A CA 1
ATOM 911 C C . ASN A 1 108 ? 9.807 18.609 -36.636 1.00 86.44 108 ASN A C 1
ATOM 913 O O . ASN A 1 108 ? 9.497 19.655 -37.201 1.00 86.44 108 ASN A O 1
ATOM 917 N N . THR A 1 109 ? 9.301 18.247 -35.464 1.00 85.06 109 THR A N 1
ATOM 918 C CA . THR A 1 109 ? 8.417 19.109 -34.675 1.00 85.06 109 THR A CA 1
ATOM 919 C C . THR A 1 109 ? 9.023 19.237 -33.289 1.00 85.06 109 THR A C 1
ATOM 921 O O . THR A 1 109 ? 9.221 18.229 -32.610 1.00 85.06 109 THR A O 1
ATOM 924 N N . ASP A 1 110 ? 9.358 20.454 -32.878 1.00 88.56 110 ASP A N 1
ATOM 925 C CA . ASP A 1 110 ? 9.730 20.763 -31.507 1.00 88.56 110 ASP A CA 1
ATOM 926 C C . ASP A 1 110 ? 8.487 21.183 -30.713 1.00 88.56 110 ASP A C 1
ATOM 928 O O . ASP A 1 110 ? 7.588 21.865 -31.205 1.00 88.56 110 ASP A O 1
ATOM 932 N N . GLY A 1 111 ? 8.395 20.707 -29.473 1.00 81.75 111 GLY A N 1
ATOM 933 C CA . GLY A 1 111 ? 7.323 21.090 -28.564 1.00 81.75 111 GLY A CA 1
ATOM 934 C C . GLY A 1 111 ? 7.758 22.283 -27.725 1.00 81.75 111 GLY A C 1
ATOM 935 O O . GLY A 1 111 ? 8.608 22.128 -26.852 1.00 81.75 111 GLY A O 1
ATOM 936 N N . SER A 1 112 ? 7.147 23.448 -27.940 1.00 82.12 112 SER A N 1
ATOM 937 C CA . SER A 1 112 ? 7.242 24.584 -27.020 1.00 82.12 112 SER A CA 1
ATOM 938 C C . SER A 1 112 ? 5.906 24.774 -26.311 1.00 82.12 112 SER A C 1
ATOM 940 O O . SER A 1 112 ? 4.863 24.911 -26.948 1.00 82.12 112 SER A O 1
ATOM 942 N N . SER A 1 113 ? 5.920 24.765 -24.979 1.00 81.06 113 SER A N 1
ATOM 943 C CA . SER A 1 113 ? 4.738 25.035 -24.160 1.00 81.06 113 SER A CA 1
ATOM 944 C C . SER A 1 113 ? 4.978 26.263 -23.295 1.00 81.06 113 SER A C 1
ATOM 946 O O . SER A 1 113 ? 5.953 26.309 -22.544 1.00 81.06 113 SER A O 1
ATOM 948 N N . ARG A 1 114 ? 4.066 27.237 -23.339 1.00 77.81 114 ARG A N 1
ATOM 949 C CA . ARG A 1 114 ? 4.087 28.388 -22.432 1.00 77.81 114 ARG A CA 1
ATOM 950 C C . ARG A 1 114 ? 3.347 28.015 -21.148 1.00 77.81 114 ARG A C 1
ATOM 952 O O . ARG A 1 114 ? 2.128 27.865 -21.164 1.00 77.81 114 ARG A O 1
ATOM 959 N N . SER A 1 115 ? 4.054 27.876 -20.029 1.00 63.44 115 SER A N 1
ATOM 960 C CA . SER A 1 115 ? 3.406 27.845 -18.715 1.00 63.44 115 SER A CA 1
ATOM 961 C C . SER A 1 115 ? 2.972 29.267 -18.368 1.00 63.44 115 SER A C 1
ATOM 963 O O . SER A 1 115 ? 3.761 30.059 -17.854 1.00 63.44 115 SER A O 1
ATOM 965 N N . THR A 1 116 ? 1.733 29.621 -18.698 1.00 60.72 116 THR A N 1
ATOM 966 C CA . THR A 1 116 ? 1.132 30.874 -18.234 1.00 60.72 116 THR A CA 1
ATOM 967 C C . THR A 1 116 ? 0.819 30.727 -16.744 1.00 60.72 116 THR A C 1
ATOM 969 O O . THR A 1 116 ? -0.271 30.316 -16.357 1.00 60.72 116 THR A O 1
ATOM 972 N N . THR A 1 117 ? 1.798 31.036 -15.896 1.00 51.06 117 THR A N 1
ATOM 973 C CA . THR A 1 117 ? 1.545 31.386 -14.498 1.00 51.06 117 THR A CA 1
ATOM 974 C C . THR A 1 117 ? 1.032 32.819 -14.493 1.00 51.06 117 THR A C 1
ATOM 976 O O . THR A 1 117 ? 1.820 33.759 -14.462 1.00 51.06 117 THR A O 1
ATOM 979 N N . THR A 1 118 ? -0.285 33.012 -14.568 1.00 47.88 118 THR A N 1
ATOM 980 C CA . THR A 1 118 ? -0.876 34.326 -14.289 1.00 47.88 118 THR A CA 1
ATOM 981 C C . THR A 1 118 ? -0.792 34.573 -12.785 1.00 47.88 118 THR A C 1
ATOM 983 O O . THR A 1 118 ? -1.694 34.225 -12.029 1.00 47.88 118 THR A O 1
ATOM 986 N N . LEU A 1 119 ? 0.325 35.147 -12.351 1.00 48.84 119 LEU A N 1
ATOM 987 C CA . LEU A 1 119 ? 0.441 35.890 -11.102 1.00 48.84 119 LEU A CA 1
ATOM 988 C C . LEU A 1 119 ? 1.120 37.224 -11.417 1.00 48.84 119 LEU A C 1
ATOM 990 O O . LEU A 1 119 ? 2.209 37.506 -10.928 1.00 48.84 119 LEU A O 1
ATOM 994 N N . ASP A 1 120 ? 0.457 38.057 -12.219 1.00 43.94 120 ASP A N 1
ATOM 995 C CA . ASP A 1 120 ? 0.779 39.483 -12.257 1.00 43.94 120 ASP A CA 1
ATOM 996 C C . ASP A 1 120 ? 0.131 40.142 -11.041 1.00 43.94 120 ASP A C 1
ATOM 998 O O . ASP A 1 120 ? -0.931 40.764 -11.090 1.00 43.94 120 ASP A O 1
ATOM 1002 N N . HIS A 1 121 ? 0.793 39.945 -9.903 1.00 42.94 121 HIS A N 1
ATOM 1003 C CA . HIS A 1 121 ? 0.672 40.846 -8.778 1.00 42.94 121 HIS A CA 1
ATOM 1004 C C . HIS A 1 121 ? 1.343 42.160 -9.192 1.00 42.94 121 HIS A C 1
ATOM 1006 O O . HIS A 1 121 ? 2.529 42.207 -9.516 1.00 42.94 121 HIS A O 1
ATOM 1012 N N . ILE A 1 122 ? 0.536 43.214 -9.205 1.00 48.56 122 ILE A N 1
ATOM 1013 C CA . ILE A 1 122 ? 0.885 44.621 -9.396 1.00 48.56 122 ILE A CA 1
ATOM 1014 C C . ILE A 1 122 ? 2.258 44.941 -8.774 1.00 48.56 122 ILE A C 1
ATOM 1016 O O . ILE A 1 122 ? 2.431 44.824 -7.560 1.00 48.56 122 ILE A O 1
ATOM 1020 N N . SER A 1 123 ? 3.209 45.395 -9.595 1.00 40.97 123 SER A N 1
ATOM 1021 C CA . SER A 1 123 ? 4.392 46.133 -9.135 1.00 40.97 123 SER A CA 1
ATOM 1022 C C . SER A 1 123 ? 4.183 47.623 -9.411 1.00 40.97 123 SER A C 1
ATOM 1024 O O . SER A 1 123 ? 3.865 47.987 -10.548 1.00 40.97 123 SER A O 1
ATOM 1026 N N . PRO A 1 124 ? 4.343 48.507 -8.411 1.00 44.28 124 PRO A N 1
ATOM 1027 C CA . PRO A 1 124 ? 4.212 49.933 -8.629 1.00 44.28 124 PRO A CA 1
ATOM 1028 C C . PRO A 1 124 ? 5.426 50.473 -9.391 1.00 44.28 124 PRO A C 1
ATOM 1030 O O . PRO A 1 124 ? 6.584 50.172 -9.104 1.00 44.28 124 PRO A O 1
ATOM 1033 N N . ARG A 1 125 ? 5.105 51.304 -10.379 1.00 40.88 125 ARG A N 1
ATOM 1034 C CA . ARG A 1 125 ? 6.000 52.078 -11.236 1.00 40.88 125 ARG A CA 1
ATOM 1035 C C . ARG A 1 125 ? 6.965 52.905 -10.370 1.00 40.88 125 ARG A C 1
ATOM 1037 O O . ARG A 1 125 ? 6.541 53.855 -9.721 1.00 40.88 125 ARG A O 1
ATOM 1044 N N . ARG A 1 126 ? 8.257 52.562 -10.361 1.00 38.47 126 ARG A N 1
ATOM 1045 C CA . ARG A 1 126 ? 9.312 53.403 -9.777 1.00 38.47 126 ARG A CA 1
ATOM 1046 C C . ARG A 1 126 ? 9.888 54.271 -10.897 1.00 38.47 126 ARG A C 1
ATOM 1048 O O . ARG A 1 126 ? 10.698 53.808 -11.691 1.00 38.47 126 ARG A O 1
ATOM 1055 N N . THR A 1 127 ? 9.413 55.506 -11.009 1.00 46.72 127 THR A N 1
ATOM 1056 C CA . THR A 1 127 ? 10.064 56.541 -11.819 1.00 46.72 127 THR A CA 1
ATOM 1057 C C . THR A 1 127 ? 11.257 57.079 -11.034 1.00 46.72 127 THR A C 1
ATOM 1059 O O . THR A 1 127 ? 11.064 57.686 -9.982 1.00 46.72 127 THR A O 1
ATOM 1062 N N . SER A 1 128 ? 12.473 56.856 -11.529 1.00 41.72 128 SER A N 1
ATOM 1063 C CA . SER A 1 128 ? 13.654 57.628 -11.124 1.00 41.72 128 SER A CA 1
ATOM 1064 C C . SER A 1 128 ? 13.854 58.764 -12.136 1.00 41.72 128 SER A C 1
ATOM 1066 O O . SER A 1 128 ? 13.755 58.489 -13.335 1.00 41.72 128 SER A O 1
ATOM 1068 N N . PRO A 1 129 ? 14.119 60.015 -11.715 1.00 44.28 129 PRO A N 1
ATOM 1069 C CA . PRO A 1 129 ? 14.387 61.108 -12.640 1.00 44.28 129 PRO A CA 1
ATOM 1070 C C . PRO A 1 129 ? 15.790 60.977 -13.239 1.00 44.28 129 PRO A C 1
ATOM 1072 O O . PRO A 1 129 ? 16.762 60.702 -12.536 1.00 44.28 129 PRO A O 1
ATOM 1075 N N . SER A 1 130 ? 15.870 61.195 -14.546 1.00 41.22 130 SER A N 1
ATOM 1076 C CA . SER A 1 130 ? 17.091 61.408 -15.317 1.00 41.22 13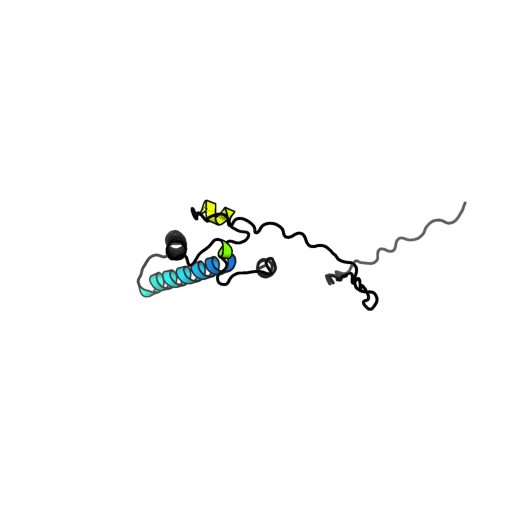0 SER A CA 1
ATOM 1077 C C . SER A 1 130 ? 17.830 62.654 -14.824 1.00 41.22 130 SER A C 1
ATOM 1079 O O . SER A 1 130 ? 17.275 63.750 -14.856 1.00 41.22 130 SER A O 1
ATOM 1081 N N . GLY A 1 131 ? 19.082 62.490 -14.411 1.00 48.09 131 GLY A N 1
ATOM 1082 C CA . GLY A 1 131 ? 20.010 63.588 -14.174 1.00 48.09 131 GLY A CA 1
ATOM 1083 C C . GLY A 1 131 ? 21.350 63.255 -14.803 1.00 48.09 131 GLY A C 1
ATOM 1084 O O . GLY A 1 131 ? 22.165 62.630 -14.140 1.00 48.09 131 GLY A O 1
ATOM 1085 N N . TRP A 1 132 ? 21.528 63.644 -16.066 1.00 40.66 132 TRP A N 1
ATOM 1086 C CA . TRP A 1 132 ? 22.818 63.869 -16.721 1.00 40.66 132 TRP A CA 1
ATOM 1087 C C . TRP A 1 132 ? 22.584 64.828 -17.887 1.00 40.66 132 TRP A C 1
ATOM 1089 O O . TRP A 1 132 ? 22.169 64.396 -18.953 1.00 40.66 132 TRP A O 1
ATOM 1099 N N . ASP A 1 133 ? 22.839 66.111 -17.651 1.00 42.62 133 ASP A N 1
ATOM 1100 C CA . ASP A 1 133 ? 23.178 67.084 -18.685 1.00 42.62 133 ASP A CA 1
ATOM 1101 C C . ASP A 1 133 ? 24.253 68.016 -18.107 1.00 42.62 133 ASP A C 1
ATOM 1103 O O . ASP A 1 133 ? 24.071 68.579 -17.027 1.00 42.62 133 ASP A O 1
ATOM 1107 N N . SER A 1 134 ? 25.315 68.226 -18.892 1.00 43.12 134 SER A N 1
ATOM 1108 C CA . SER A 1 134 ? 26.350 69.277 -18.783 1.00 43.12 134 SER A CA 1
ATOM 1109 C C . SER A 1 134 ? 27.599 68.985 -17.931 1.00 43.12 134 SER A C 1
ATOM 1111 O O . SER A 1 134 ? 27.645 69.313 -16.746 1.00 43.12 134 SER A O 1
ATOM 1113 N N . LEU A 1 135 ? 28.650 68.451 -18.573 1.00 41.16 135 LEU A N 1
ATOM 1114 C CA . LEU A 1 135 ? 29.921 69.145 -18.890 1.00 41.16 135 LEU A CA 1
ATOM 1115 C C . LEU A 1 135 ? 30.874 68.215 -19.655 1.00 41.16 135 LEU A C 1
ATOM 1117 O O . LEU A 1 135 ? 31.092 67.077 -19.185 1.00 41.16 135 LEU A O 1
#